Protein 3IQL (pdb70)

Secondary structure (DSSP, 8-state):
---TTS-EEEESS-B--SSTTB--B-TT-EEEEEEE-SSSEEEEEETTEEEEEEGGGEEEEEPPP-/-PPPTTS-EEEESS-B---STTB--B-TT-EEEEEEE-SSSEEEEEETTEEEEEEGGGEEEEEPPP-

Organism: Rattus norvegicus (NCBI:txid10116)

Solvent-accessible surface area: 7595 Å² total; per-residue (Å²): 112,19,32,116,61,6,0,4,0,75,0,72,111,72,22,97,67,165,86,190,34,28,8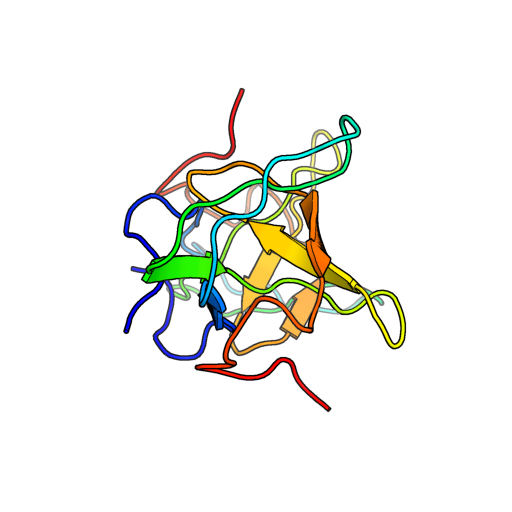,23,10,112,112,33,39,31,0,3,0,16,71,89,94,62,139,82,88,19,51,0,2,17,124,8,103,57,5,73,0,20,37,120,79,16,86,62,54,48,67,33,72,234,82,86,20,33,113,62,6,0,7,0,90,0,72,112,71,23,84,66,146,98,171,48,29,8,19,10,113,112,34,37,49,0,3,0,25,63,92,87,49,143,90,77,13,64,1,2,17,120,7,102,64,11,58,0,15,42,112,71,16,85,83,68,48,58,29,74,235

Nearest PDB structures (foldseek):
  3iql-assembly1_A  TM=1.015E+00  e=4.026E-12  Rattus norvegicus
  2knb-assembly1_B  TM=9.853E-01  e=6.307E-10  Rattus norvegicus
  3c0c-assembly1_A  TM=9.939E-01  e=4.257E-09  Rattus norvegicus
  4lnp-assembly1_A  TM=8.962E-01  e=5.036E-06  Homo sapiens
  2yuo-assembly1_A  TM=8.642E-01  e=4.255E-06  Mus musculus

Radius of gyration: 14.37 Å; Cα contacts (8 Å, |Δi|>4): 386; chains: 2; bounding box: 30×31×41 Å

InterPro domains:
  IPR001452 SH3 domain [PF00018] (296-340)
  IPR001452 SH3 domain [PR00452] (293-303)
  IPR001452 SH3 domain [PR00452] (307-322)
  IPR001452 SH3 domain [PR00452] (324-333)
  IPR001452 SH3 domain [PR00452] (335-347)
  IPR001452 SH3 domain [PS50002] (290-349)
  IPR001452 SH3 domain [SM00326] (293-348)
  IPR004148 BAR domain [PF03114] (6-241)
  IPR004148 BAR domain [PS51021] (18-249)
  IPR004148 BAR domain [SM00721] (5-242)
  IPR027267 AH/BAR domain superfamily [G3DSA:1.20.1270.60] (1-247)
  IPR027267 AH/BAR domain superfamily [SSF103657] (11-241)
  IPR035824 Endophilin-A, SH3 domain [cd11803] (293-347)
  IPR036028 SH3-like domain superfamily [SSF50044] (284-347)
  IPR050384 Endophilin/SH3RF [PTHR14167] (18-346)

CATH classification: 2.30.30.40

GO terms:
  GO:0098793 presynapse (C, EXP)
  GO:0005737 cytoplasm (C, EXP)
  GO:0016020 membrane (C, EXP)
  GO:0005515 protein binding (F, IPI)
  GO:0098793 presynapse (C, IDA)
  GO:0008289 lipid binding (F, IDA)
  GO:0097749 membrane tubulation (P, IDA)
  GO:0099050 vesicle scission (P, IDA)
  GO:0060988 lipid tube assembly (P, IDA)
  GO:2000369 regulation of clathrin-dependent endocytosis (P, IMP)
  GO:1903527 positive regulation of membrane tubulation (P, IMP)
  GO:0097749 membrane tubulation (P, IMP)
  GO:0097753 membrane bending (P, IMP)
  GO:0042802 identical protein binding (F, IPI)
  GO:0044325 transmembrane transporter binding (F, IPI)
  GO:0019901 protein kinase binding (F, IPI)
  GO:0005886 plasma membrane (C, TAS)
  GO:0098685 Schaffer collateral - CA1 synapse (C, IDA)
  GO:0098686 hippocampal mossy fiber to CA3 synapse (C, IDA)
  GO:0045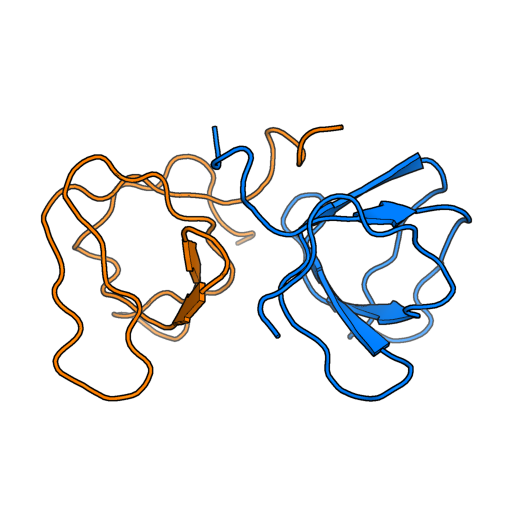202 synapse (C, IDA)

B-factor: mean 13.74, std 6.83, range [6.23, 49.01]

Sequence (133 aa):
SVGSDQPCCRALYDFEEPEENEEGELGFKEGDIITLLTNNQIIDENWYEGMLHGQSSGFFPINNYVEEIILVALPHASVVGSDQPCCRALYDFEPPEENEEGELGFKEGDIIIITLTNQIDEENWYEEGMLHGQSGFFFPINNYVEIILVALPH

Structure (mmCIF, N/CA/C/O backbone):
data_3IQL
#
_entry.id   3IQL
#
_cell.length_a   64.338
_cell.length_b   34.156
_cell.length_c   62.729
_cell.angle_alpha   90.00
_cell.angle_beta   107.79
_cell.angle_gamma   90.00
#
_symmetry.space_group_name_H-M   'C 1 2 1'
#
loop_
_entity.id
_entity.type
_entity.pdbx_description
1 polymer Endophilin-A1
2 non-polymer 'CHLORIDE ION'
3 water water
#
loop_
_atom_site.group_PDB
_atom_site.id
_atom_site.type_symbol
_atom_site.label_atom_id
_atom_site.label_alt_id
_atom_site.label_comp_id
_atom_site.label_asym_id
_atom_site.label_entity_id
_atom_site.label_seq_id
_atom_site.pdbx_PDB_ins_code
_atom_site.Cartn_x
_atom_site.Cartn_y
_atom_site.Cartn_z
_atom_site.occupancy
_atom_site.B_iso_or_equiv
_atom_site.auth_seq_id
_atom_site.auth_comp_id
_atom_site.auth_asym_id
_atom_site.auth_atom_id
_atom_site.pdbx_PDB_model_num
ATOM 1 N N . SER A 1 6 ? -12.271 10.189 21.981 1.00 21.26 287 SER A N 1
ATOM 2 C CA . SER A 1 6 ? -12.657 9.316 20.832 1.00 19.40 287 SER A CA 1
ATOM 3 C C . SER A 1 6 ? -13.936 8.533 21.143 1.00 17.90 287 SER A C 1
ATOM 4 O O . SER A 1 6 ? -14.249 8.274 22.321 1.00 17.57 287 SER A O 1
ATOM 6 N N . VAL A 1 7 ? -14.649 8.105 20.098 1.00 15.31 288 VAL A N 1
ATOM 7 C CA . VAL A 1 7 ? -15.722 7.138 20.337 1.00 14.60 288 VAL A CA 1
ATOM 8 C C . VAL A 1 7 ? -15.124 5.853 20.891 1.00 13.19 288 VAL A C 1
ATOM 9 O O . VAL A 1 7 ? -13.959 5.517 20.650 1.00 12.15 288 VAL A O 1
ATOM 13 N N . GLY A 1 8 ? -15.936 5.129 21.641 1.00 12.96 289 GLY A N 1
ATOM 14 C CA . GLY A 1 8 ? -15.449 3.930 22.277 1.00 12.33 289 GLY A CA 1
ATOM 15 C C . GLY A 1 8 ? -14.979 2.882 21.287 1.00 11.65 289 GLY A C 1
ATOM 16 O O . GLY A 1 8 ? -15.499 2.788 20.172 1.00 11.09 289 GLY A O 1
ATOM 17 N N . SER A 1 9 ? -14.012 2.067 21.711 1.00 12.19 290 SER A N 1
ATOM 18 C CA . SER A 1 9 ? -13.525 0.971 20.886 1.00 12.47 290 SER A CA 1
ATOM 19 C C . SER A 1 9 ? -14.606 -0.099 20.664 1.00 11.19 290 SER A C 1
ATOM 20 O O . SER A 1 9 ? -14.434 -0.962 19.818 1.00 11.88 290 SER A O 1
ATOM 23 N N . ASP A 1 10 ? -15.710 -0.041 21.421 1.00 10.34 291 ASP A N 1
ATOM 24 C CA . ASP A 1 10 ? -16.849 -0.953 21.258 1.00 9.65 291 ASP A CA 1
ATOM 25 C C . ASP A 1 10 ? -17.892 -0.436 20.253 1.00 9.10 291 ASP A C 1
ATOM 26 O O . ASP A 1 10 ? -18.949 -1.050 20.102 1.00 9.51 291 ASP A O 1
ATOM 31 N N . GLN A 1 11 ? -17.592 0.664 19.544 1.00 8.41 292 GLN A N 1
ATOM 32 C CA . GLN A 1 11 ? -18.546 1.143 18.542 1.00 8.26 292 GLN A CA 1
ATOM 33 C C . GLN A 1 11 ? -18.590 0.156 17.361 1.00 8.01 292 GLN A C 1
ATOM 34 O O . GLN A 1 11 ? -17.560 -0.146 16.756 1.00 8.03 292 GLN A O 1
ATOM 40 N N . PRO A 1 12 ? -19.775 -0.373 17.018 1.00 7.21 293 PRO A N 1
ATOM 41 C CA . PRO A 1 12 ? -19.835 -1.249 15.828 1.00 6.82 293 PRO A CA 1
ATOM 42 C C . PRO A 1 12 ? -19.219 -0.578 14.593 1.00 7.04 293 PRO A C 1
ATOM 43 O O . PRO A 1 12 ? -19.418 0.616 14.334 1.00 7.91 293 PRO A O 1
ATOM 47 N N . CYS A 1 13 ? -18.473 -1.383 13.829 1.00 6.79 294 CYS A N 1
ATOM 48 C CA . CYS A 1 13 ? -17.780 -0.855 12.667 1.00 7.67 294 CYS A CA 1
ATOM 49 C C . CYS A 1 13 ? -17.320 -1.979 11.775 1.00 7.19 294 CYS A C 1
ATOM 50 O O . CYS A 1 13 ? -17.306 -3.158 12.181 1.00 8.10 294 CYS A O 1
ATOM 53 N N . CYS A 1 14 ? -16.909 -1.602 10.565 1.00 6.88 295 CYS A N 1
ATOM 54 C CA . CYS A 1 14 ? -16.525 -2.595 9.553 1.00 7.21 295 CYS A CA 1
ATOM 55 C C . CYS A 1 14 ? -15.494 -1.995 8.620 1.00 7.06 295 CYS A C 1
ATOM 56 O O . CYS A 1 14 ? -15.411 -0.775 8.498 1.00 9.26 295 CYS A O 1
ATOM 59 N N . ARG A 1 15 ? -14.719 -2.865 7.959 1.00 7.13 296 ARG A N 1
ATOM 60 C CA . ARG A 1 15 ? -13.726 -2.445 6.988 1.00 8.01 296 ARG A CA 1
ATOM 61 C C . ARG A 1 15 ? -14.226 -2.708 5.583 1.00 6.93 296 ARG A C 1
ATOM 62 O O . ARG A 1 15 ? -14.647 -3.828 5.277 1.00 7.84 296 ARG A O 1
ATOM 70 N N . ALA A 1 16 ? -14.173 -1.694 4.723 1.00 6.92 297 ALA A N 1
ATOM 71 C CA . ALA A 1 16 ? -14.510 -1.908 3.321 1.00 6.70 297 ALA A CA 1
ATOM 72 C C . ALA A 1 16 ? -13.497 -2.850 2.673 1.00 7.16 297 ALA A C 1
ATOM 73 O O . ALA A 1 16 ? -12.292 -2.582 2.744 1.00 8.13 297 ALA A O 1
ATOM 75 N N . LEU A 1 17 ? -13.956 -3.900 2.021 1.00 6.96 298 LEU A N 1
ATOM 76 C CA . LEU A 1 17 ? -13.054 -4.790 1.277 1.00 7.73 298 LEU A CA 1
ATOM 77 C C . LEU A 1 17 ? -12.914 -4.423 -0.192 1.00 7.74 298 LEU A C 1
ATOM 78 O O . LEU A 1 17 ? -12.027 -4.922 -0.867 1.00 8.76 298 LEU A O 1
ATOM 83 N N . TYR A 1 18 ? -13.793 -3.543 -0.674 1.00 7.19 299 TYR A N 1
ATOM 84 C CA . TYR A 1 18 ? -13.824 -3.125 -2.085 1.00 7.64 299 TYR A CA 1
ATOM 85 C C . TYR A 1 18 ? -14.358 -1.705 -2.100 1.00 7.85 299 TYR A C 1
ATOM 86 O O . TYR A 1 18 ? -14.993 -1.258 -1.139 1.00 8.13 299 TYR A O 1
ATOM 95 N N . ASP A 1 19 ? -14.126 -1.002 -3.209 1.00 7.61 300 ASP A N 1
ATOM 96 C CA . ASP A 1 19 ? -14.799 0.292 -3.404 1.00 8.07 300 ASP A CA 1
ATOM 97 C C . ASP A 1 19 ? -16.298 0.066 -3.576 1.00 7.70 300 ASP A C 1
ATOM 98 O O . ASP A 1 19 ? -16.740 -0.962 -4.129 1.00 9.14 300 ASP A O 1
ATOM 103 N N . PHE A 1 20 ? -17.074 1.041 -3.133 1.00 7.48 301 PHE A N 1
ATOM 104 C CA . PHE A 1 20 ? -18.513 1.039 -3.399 1.00 7.93 301 PHE A CA 1
ATOM 105 C C . PHE A 1 20 ? -18.888 2.446 -3.850 1.00 8.44 301 PHE A C 1
ATOM 106 O O . PHE A 1 20 ? -18.797 3.391 -3.069 1.00 9.19 301 PHE A O 1
ATOM 114 N N . GLU A 1 21 ? -19.296 2.602 -5.100 1.00 10.53 302 GLU A N 1
ATOM 115 C CA A GLU A 1 21 ? -19.714 3.926 -5.564 0.60 11.66 302 GLU A CA 1
ATOM 116 C CA B GLU A 1 21 ? -19.723 3.905 -5.620 0.40 12.43 302 GLU A CA 1
ATOM 117 C C . GLU A 1 21 ? -21.240 4.013 -5.506 1.00 13.12 302 GLU A C 1
ATOM 118 O O . GLU A 1 21 ? -21.951 3.082 -5.891 1.00 14.92 302 GLU A O 1
ATOM 129 N N . PRO A 1 22 ? -21.750 5.105 -4.935 1.00 13.23 303 PRO A N 1
ATOM 130 C CA . PRO A 1 22 ? -23.196 5.201 -4.726 1.00 15.31 303 PRO A CA 1
ATOM 131 C C . PRO A 1 22 ? -23.924 5.370 -6.064 1.00 18.00 303 PRO A C 1
ATOM 132 O O . PRO A 1 22 ? -23.451 6.109 -6.933 1.00 19.63 303 PRO A O 1
ATOM 136 N N . GLU A 1 23 ? -25.016 4.634 -6.225 1.00 20.39 304 GLU A N 1
ATOM 137 C CA A GLU A 1 23 ? -25.812 4.809 -7.439 0.50 21.14 304 GLU A CA 1
ATOM 138 C CA B GLU A 1 23 ? -25.870 4.652 -7.423 0.50 22.32 304 GLU A CA 1
ATOM 139 C C . GLU A 1 23 ? -27.165 5.424 -7.148 1.00 22.06 304 GLU A C 1
ATOM 140 O O . GLU A 1 23 ? -27.941 5.670 -8.071 1.00 22.71 304 GLU A O 1
ATOM 151 N N . ASN A 1 24 ? -27.412 5.738 -5.869 1.00 22.30 305 ASN A N 1
ATOM 152 C CA . ASN A 1 24 ? -28.542 6.589 -5.442 1.00 22.74 305 ASN A CA 1
ATOM 153 C C . ASN A 1 24 ? -28.155 7.432 -4.218 1.00 22.60 305 ASN A C 1
ATOM 154 O O . ASN A 1 24 ? -27.145 7.133 -3.554 1.00 22.49 305 ASN A O 1
ATOM 159 N N A GLU A 1 25 ? -28.952 8.460 -3.922 0.50 22.08 306 GLU A N 1
ATOM 160 N N B GLU A 1 25 ? -28.944 8.470 -3.924 0.50 22.10 306 GLU A N 1
ATOM 161 C CA A GLU A 1 25 ? -28.588 9.474 -2.923 0.50 22.07 306 GLU A CA 1
ATOM 162 C CA B GLU A 1 25 ? -28.570 9.468 -2.913 0.50 22.07 306 GLU A CA 1
ATOM 163 C C A GLU A 1 25 ? -28.699 8.994 -1.461 0.50 19.81 306 GLU A C 1
ATOM 164 C C B GLU A 1 25 ? -28.560 8.919 -1.480 0.50 19.83 306 GLU A C 1
ATOM 165 O O A GLU A 1 25 ? -28.292 9.700 -0.534 0.50 20.23 306 GLU A O 1
ATOM 166 O O B GLU A 1 25 ? -27.945 9.515 -0.588 0.50 20.15 306 GLU A O 1
ATOM 177 N N . GLY A 1 26 ? -29.231 7.788 -1.272 1.00 17.90 307 GLY A N 1
ATOM 178 C CA . GLY A 1 26 ? -29.305 7.164 0.057 1.00 14.93 307 GLY A CA 1
ATOM 179 C C . GLY A 1 26 ? -28.131 6.254 0.368 1.00 12.79 307 GLY A C 1
ATOM 180 O O . GLY A 1 26 ? -27.992 5.813 1.494 1.00 13.27 307 GLY A O 1
ATOM 181 N N . GLU A 1 27 ? -27.331 5.935 -0.647 1.00 11.00 308 GLU A N 1
ATOM 182 C CA . GLU A 1 27 ? -26.192 5.046 -0.458 1.00 9.82 308 GLU A CA 1
ATOM 183 C C . GLU A 1 27 ? -24.965 5.768 0.064 1.00 9.87 308 GLU A C 1
ATOM 184 O O . GLU A 1 27 ? -24.757 6.958 -0.239 1.00 11.16 308 GLU A O 1
ATOM 190 N N . LEU A 1 28 ? -24.202 5.065 0.909 1.00 8.34 309 LEU A N 1
ATOM 191 C CA . LEU A 1 28 ? -22.953 5.590 1.467 1.00 8.31 309 LEU A CA 1
ATOM 192 C C . LEU A 1 28 ? -21.805 4.977 0.678 1.00 7.47 309 LEU A C 1
ATOM 193 O O . LEU A 1 28 ? -21.556 3.765 0.758 1.00 9.07 309 LEU A O 1
ATOM 198 N N . GLY A 1 29 ? -21.117 5.784 -0.120 1.00 8.30 310 GLY A N 1
ATOM 199 C CA . GLY A 1 29 ? -19.958 5.287 -0.863 1.00 7.97 310 GLY A CA 1
ATOM 200 C C . GLY A 1 29 ? -18.722 5.236 0.012 1.00 7.31 310 GLY A C 1
ATOM 201 O O . GLY A 1 29 ? -18.651 5.847 1.089 1.00 7.97 310 GLY A O 1
ATOM 202 N N . PHE A 1 30 ? -17.744 4.487 -0.474 1.00 7.68 311 PHE A N 1
ATOM 203 C CA . PHE A 1 30 ? -16.480 4.334 0.224 1.00 7.56 311 PHE A CA 1
ATOM 204 C C . PHE A 1 30 ? -15.462 3.669 -0.671 1.00 7.31 311 PHE A C 1
ATOM 205 O O . PHE A 1 30 ? -15.794 3.174 -1.762 1.00 7.95 311 PHE A O 1
ATOM 213 N N . LYS A 1 31 ? -14.224 3.711 -0.209 1.00 7.55 312 LYS A N 1
ATOM 214 C CA . LYS A 1 31 ? -13.126 3.060 -0.915 1.00 8.50 312 LYS A CA 1
ATOM 215 C C . LYS A 1 31 ? -12.604 1.879 -0.107 1.00 7.65 312 LYS A C 1
ATOM 216 O O . LYS A 1 31 ? -12.692 1.860 1.145 1.00 8.03 312 LYS A O 1
ATOM 222 N N . GLU A 1 32 ? -12.043 0.895 -0.799 1.00 8.09 313 GLU A N 1
ATOM 223 C CA . GLU A 1 32 ? -11.373 -0.220 -0.127 1.00 8.82 313 GLU A CA 1
ATOM 224 C C . GLU A 1 32 ? -10.470 0.274 1.000 1.00 8.39 313 GLU A C 1
ATOM 225 O O . GLU A 1 32 ? -9.700 1.215 0.808 1.00 9.41 313 GLU A O 1
ATOM 231 N N . GLY A 1 33 ? -10.590 -0.380 2.165 1.00 8.05 314 GLY A N 1
ATOM 232 C CA . GLY A 1 33 ? -9.788 -0.062 3.334 1.00 8.95 314 GLY A CA 1
ATOM 233 C C . GLY A 1 33 ? -10.410 0.929 4.305 1.00 8.92 314 GLY A C 1
ATOM 234 O O . GLY A 1 33 ? -9.997 1.000 5.447 1.00 10.57 314 GLY A O 1
ATOM 235 N N . ASP A 1 34 ? -11.430 1.672 3.876 1.00 8.17 315 ASP A N 1
ATOM 236 C CA . ASP A 1 34 ? -12.060 2.641 4.774 1.00 8.24 315 ASP A CA 1
ATOM 237 C C . ASP A 1 34 ? -12.725 1.921 5.947 1.00 7.60 315 ASP A C 1
ATOM 238 O O . ASP A 1 34 ? -13.303 0.838 5.789 1.00 8.08 315 ASP A O 1
ATOM 243 N N . ILE A 1 35 ? -12.683 2.549 7.123 1.00 7.15 316 ILE A N 1
ATOM 244 C CA . ILE A 1 35 ? -13.346 2.002 8.303 1.00 7.34 316 ILE A CA 1
ATOM 245 C C . ILE A 1 35 ? -14.670 2.754 8.480 1.00 7.97 316 ILE A C 1
ATOM 246 O O . ILE A 1 35 ? -14.696 3.958 8.757 1.00 7.97 316 ILE A O 1
ATOM 251 N N . ILE A 1 36 ? -15.765 2.020 8.309 1.00 7.32 317 ILE A N 1
ATOM 252 C CA . ILE A 1 36 ? -17.119 2.557 8.315 1.00 8.05 317 ILE A CA 1
ATOM 253 C C . ILE A 1 36 ? -17.733 2.344 9.693 1.00 7.40 317 ILE A C 1
ATOM 254 O O . ILE A 1 36 ? -17.640 1.247 10.261 1.00 8.37 317 ILE A O 1
ATOM 259 N N . THR A 1 37 ? -18.363 3.389 10.236 1.00 7.31 318 THR A N 1
ATOM 260 C CA . THR A 1 37 ? -19.089 3.254 11.475 1.00 7.46 318 THR A CA 1
ATOM 261 C C . THR A 1 37 ? -20.411 2.543 11.169 1.00 7.33 318 THR A C 1
ATOM 262 O O . THR A 1 37 ? -21.170 3.012 10.304 1.00 8.33 318 THR A O 1
ATOM 266 N N . LEU A 1 38 ? -20.696 1.421 11.845 1.00 7.04 319 LEU A N 1
ATOM 267 C CA A LEU A 1 38 ? -21.896 0.617 11.563 0.40 7.59 319 LEU A CA 1
ATOM 268 C CA B LEU A 1 38 ? -21.864 0.640 11.523 0.60 7.38 319 LEU A CA 1
ATOM 269 C C . LEU A 1 38 ? -22.993 1.092 12.462 1.00 8.34 319 LEU A C 1
ATOM 270 O O . LEU A 1 38 ? -22.793 1.154 13.689 1.00 9.37 319 LEU A O 1
ATOM 279 N N . THR A 1 39 ? -24.155 1.409 11.889 1.00 8.49 320 THR A N 1
ATOM 280 C CA . THR A 1 39 ? -25.266 1.942 12.707 1.00 8.71 320 THR A CA 1
ATOM 281 C C . THR A 1 39 ? -26.542 1.086 12.697 1.00 9.04 320 THR A C 1
ATOM 282 O O . THR A 1 39 ? -27.310 1.155 13.641 1.00 10.65 320 THR A O 1
ATOM 286 N N . ASN A 1 40 ? -26.765 0.275 11.662 1.00 8.63 321 ASN A N 1
ATOM 287 C CA A ASN A 1 40 ? -27.965 -0.550 11.611 0.60 9.23 321 ASN A CA 1
ATOM 288 C CA B ASN A 1 40 ? -28.005 -0.487 11.554 0.40 9.07 321 ASN A CA 1
ATOM 289 C C . ASN A 1 40 ? -27.857 -1.596 10.529 1.00 8.74 321 ASN A C 1
ATOM 290 O O . ASN A 1 40 ? -26.980 -1.527 9.657 1.00 9.59 321 ASN A O 1
ATOM 299 N N . GLN A 1 41 ? -28.736 -2.584 10.606 1.00 9.56 322 GLN A N 1
ATOM 300 C CA . GLN A 1 41 ? -28.861 -3.575 9.543 1.00 9.43 322 GLN A CA 1
ATOM 301 C C . GLN A 1 41 ? -30.309 -3.514 9.108 1.00 10.55 322 GLN A C 1
ATOM 302 O O . GLN A 1 41 ? -31.211 -3.671 9.942 1.00 12.30 322 GLN A O 1
ATOM 308 N N . ILE A 1 42 ? -30.555 -3.260 7.826 1.00 10.67 323 ILE A N 1
ATOM 309 C CA A ILE A 1 42 ? -31.908 -3.071 7.316 0.60 11.48 323 ILE A CA 1
ATOM 310 C CA B ILE A 1 42 ? -31.948 -3.096 7.409 0.40 11.51 323 ILE A CA 1
ATOM 311 C C . ILE A 1 42 ? -32.565 -4.395 6.914 1.00 11.07 323 ILE A C 1
ATOM 312 O O . ILE A 1 42 ? -33.747 -4.603 7.132 1.00 12.82 323 ILE A O 1
ATOM 321 N N . ASP A 1 43 ? -31.785 -5.255 6.278 1.00 10.68 324 ASP A N 1
ATOM 322 C CA . ASP A 1 43 ? -32.290 -6.545 5.814 1.00 10.39 324 ASP A CA 1
ATOM 323 C C . ASP A 1 43 ? -31.128 -7.501 5.628 1.00 10.32 324 ASP A C 1
ATOM 324 O O . ASP A 1 43 ? -30.011 -7.255 6.144 1.00 10.68 324 ASP A O 1
ATOM 329 N N . GLU A 1 44 ? -31.329 -8.592 4.898 1.00 11.23 325 GLU A N 1
ATOM 330 C CA . GLU A 1 44 ? -30.270 -9.577 4.811 1.00 12.38 325 GLU A CA 1
ATOM 331 C C . GLU A 1 44 ? -29.130 -9.149 3.888 1.00 11.26 325 GLU A C 1
ATOM 332 O O . GLU A 1 44 ? -28.124 -9.865 3.789 1.00 12.91 325 GLU A O 1
ATOM 338 N N . ASN A 1 45 ? -29.278 -8.004 3.205 1.00 9.68 326 ASN A N 1
ATOM 339 C CA . ASN A 1 45 ? -28.267 -7.543 2.245 1.00 9.22 326 ASN A CA 1
ATOM 340 C C . ASN A 1 45 ? -27.666 -6.185 2.533 1.00 8.77 326 ASN A C 1
ATOM 341 O O . ASN A 1 45 ? -26.587 -5.907 2.017 1.00 8.55 326 ASN A O 1
ATOM 346 N N . TRP A 1 46 ? -28.334 -5.336 3.327 1.00 7.43 327 TRP A N 1
ATOM 347 C CA . TRP A 1 46 ? -27.924 -3.914 3.471 1.00 8.33 327 TRP A CA 1
ATOM 348 C C . TRP A 1 46 ? -27.694 -3.513 4.905 1.00 7.73 327 TRP A C 1
ATOM 349 O O . TRP A 1 46 ? -28.527 -3.816 5.800 1.00 8.26 327 TRP A O 1
ATOM 360 N N . TYR A 1 47 ? -26.538 -2.866 5.109 1.00 7.10 328 TYR A N 1
ATOM 361 C CA . TYR A 1 47 ? -26.269 -2.143 6.349 1.00 6.67 328 TYR A CA 1
ATOM 362 C C . TYR A 1 47 ? -26.549 -0.649 6.168 1.00 7.13 328 TYR A C 1
ATOM 363 O O . TYR A 1 47 ? -26.603 -0.140 5.047 1.00 7.61 328 TYR A O 1
ATOM 372 N N . GLU A 1 48 ? -26.662 0.036 7.304 1.00 7.24 329 GLU A N 1
ATOM 373 C CA . GLU A 1 48 ? -26.598 1.503 7.346 1.00 8.40 329 GLU A CA 1
ATOM 374 C C . GLU A 1 48 ? -25.373 1.854 8.164 1.00 6.94 329 GLU A C 1
ATOM 375 O O . GLU A 1 48 ? -25.013 1.144 9.113 1.00 7.36 329 GLU A O 1
ATOM 381 N N . GLY A 1 49 ? -24.721 2.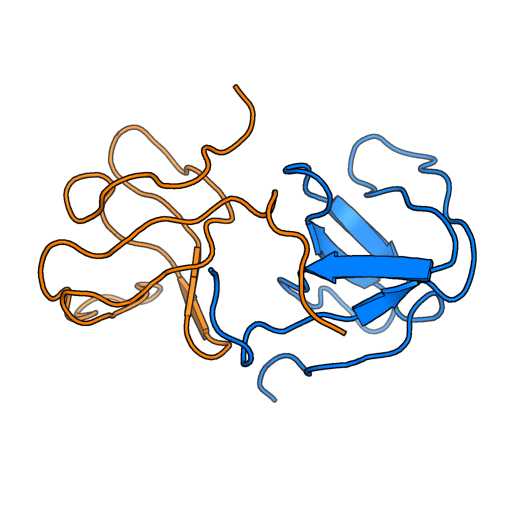947 7.806 1.00 6.65 330 GLY A N 1
ATOM 382 C CA . GLY A 1 49 ? -23.570 3.377 8.590 1.00 7.10 330 GLY A CA 1
ATOM 383 C C . GLY A 1 49 ? -23.142 4.777 8.236 1.00 6.92 330 GLY A C 1
ATOM 384 O O . GLY A 1 49 ? -23.888 5.521 7.572 1.00 7.32 330 GLY A O 1
ATOM 385 N N . MET A 1 50 ? -21.971 5.162 8.732 1.00 6.81 331 MET A N 1
ATOM 386 C CA . MET A 1 50 ? -21.450 6.514 8.522 1.00 6.32 331 MET A CA 1
ATOM 387 C C . MET A 1 50 ? -19.979 6.473 8.171 1.00 6.92 331 MET A C 1
ATOM 388 O O . MET A 1 50 ? -19.229 5.622 8.623 1.00 7.15 331 MET A O 1
ATOM 393 N N . LEU A 1 51 ? -19.567 7.444 7.371 1.00 6.60 332 LEU A N 1
ATOM 394 C CA . LEU A 1 51 ? -18.154 7.601 7.050 1.00 6.48 332 LEU A CA 1
ATOM 395 C C . LEU A 1 51 ? -17.934 9.087 6.763 1.00 6.26 332 LEU A C 1
ATOM 396 O O . LEU A 1 51 ? -18.698 9.718 6.017 1.00 7.32 332 LEU A O 1
ATOM 401 N N . HIS A 1 52 ? -16.908 9.659 7.391 1.00 6.54 333 HIS A N 1
ATOM 402 C CA . HIS A 1 52 ? -16.569 11.094 7.249 1.00 6.85 333 HIS A CA 1
ATOM 403 C C . HIS A 1 52 ? -17.796 11.959 7.495 1.00 7.07 333 HIS A C 1
ATOM 404 O O . HIS A 1 52 ? -17.951 12.988 6.841 1.00 8.19 333 HIS A O 1
ATOM 411 N N . GLY A 1 53 ? -18.639 11.562 8.453 1.00 7.18 334 GLY A N 1
ATOM 412 C CA . GLY A 1 53 ? -19.787 12.365 8.832 1.00 7.82 334 GLY A CA 1
ATOM 413 C C . GLY A 1 53 ? -21.070 12.081 8.042 1.00 7.39 334 GLY A C 1
ATOM 414 O O . GLY A 1 53 ? -22.155 12.463 8.492 1.00 8.77 334 GLY A O 1
ATOM 415 N N . GLN A 1 54 ? -20.954 11.480 6.852 1.00 6.94 335 GLN A N 1
ATOM 416 C CA . GLN A 1 54 ? -22.126 11.155 6.029 1.00 6.71 335 GLN A CA 1
ATOM 417 C C . GLN A 1 54 ? -22.749 9.843 6.455 1.00 6.54 335 GLN A C 1
ATOM 418 O O . GLN A 1 54 ? -22.049 8.981 6.995 1.00 8.35 335 GLN A O 1
ATOM 424 N N . SER A 1 55 ? -24.040 9.685 6.139 1.00 7.73 336 SER A N 1
ATOM 425 C CA A SER A 1 55 ? -24.766 8.468 6.457 0.80 8.26 336 SER A CA 1
ATOM 426 C CA B SER A 1 55 ? -24.770 8.484 6.480 0.20 8.06 336 SER A CA 1
ATOM 427 C C . SER A 1 55 ? -25.361 7.854 5.225 1.00 8.78 336 SER A C 1
ATOM 428 O O . SER A 1 55 ? -25.676 8.546 4.255 1.00 10.19 336 SER A O 1
ATOM 433 N N . GLY A 1 56 ? -25.500 6.541 5.246 1.00 7.79 337 GLY A N 1
ATOM 434 C CA . GLY A 1 56 ? -26.255 5.903 4.171 1.00 8.48 337 GLY A CA 1
ATOM 435 C C . GLY A 1 56 ? -26.140 4.399 4.205 1.00 7.18 337 GLY A C 1
ATOM 436 O O . GLY A 1 56 ? -25.560 3.831 5.139 1.00 8.18 337 GLY A O 1
ATOM 437 N N . PHE A 1 57 ? -26.707 3.776 3.177 1.00 7.96 338 PHE A N 1
ATOM 438 C CA . PHE A 1 57 ? -26.813 2.326 3.072 1.00 7.90 338 PHE A CA 1
ATOM 439 C C . PHE A 1 57 ? -25.719 1.764 2.189 1.00 7.97 338 PHE A C 1
ATOM 440 O O . PHE A 1 57 ? -25.294 2.404 1.228 1.00 8.06 338 PHE A O 1
ATOM 448 N N . PHE A 1 58 ? -25.324 0.529 2.461 1.00 7.29 339 PHE A N 1
ATOM 449 C CA . PHE A 1 58 ? -24.284 -0.113 1.656 1.00 7.41 339 PHE A CA 1
ATOM 450 C C . PHE A 1 58 ? -24.407 -1.627 1.838 1.00 6.88 339 PHE A C 1
ATOM 451 O O . PHE A 1 58 ? -25.048 -2.087 2.794 1.00 8.03 339 PHE A O 1
ATOM 459 N N . PRO A 1 59 ? -23.801 -2.401 0.925 1.00 7.61 340 PRO A N 1
ATOM 460 C CA . PRO A 1 59 ? -24.004 -3.852 1.010 1.00 7.96 340 PRO A CA 1
ATOM 461 C C . PRO A 1 59 ? -23.195 -4.530 2.095 1.00 7.89 340 PRO A C 1
ATOM 462 O O . PRO A 1 59 ? -21.988 -4.316 2.209 1.00 7.77 340 PRO A O 1
ATOM 466 N N . ILE A 1 60 ? -23.850 -5.426 2.827 1.00 7.35 341 ILE A N 1
ATOM 467 C CA . ILE A 1 60 ? -23.197 -6.275 3.803 1.00 7.88 341 ILE A CA 1
ATOM 468 C C . ILE A 1 60 ? -22.018 -7.017 3.179 1.00 7.56 341 ILE A C 1
ATOM 469 O O . ILE A 1 60 ? -20.958 -7.174 3.815 1.00 7.78 341 ILE A O 1
ATOM 474 N N . ASN A 1 61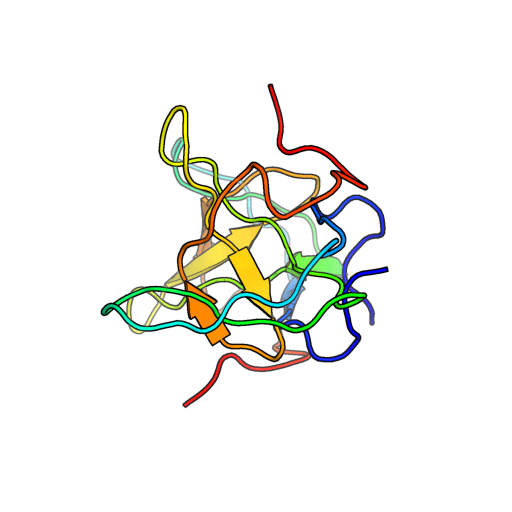 ? -22.176 -7.469 1.937 1.00 7.39 342 ASN A N 1
ATOM 475 C CA A ASN A 1 61 ? -21.169 -8.283 1.267 0.50 8.53 342 ASN A CA 1
ATOM 476 C CA B ASN A 1 61 ? -21.133 -8.304 1.373 0.50 8.01 342 ASN A CA 1
ATOM 477 C C . ASN A 1 61 ? -19.920 -7.514 0.889 1.00 7.87 342 ASN A C 1
ATOM 478 O O . ASN A 1 61 ? -18.945 -8.118 0.431 1.00 8.78 342 ASN A O 1
ATOM 487 N N . TYR A 1 62 ? -19.949 -6.181 1.037 1.00 7.15 343 TYR A N 1
ATOM 488 C CA . TYR A 1 62 ? -18.781 -5.376 0.664 1.00 7.27 343 TYR A CA 1
ATOM 489 C C . TYR A 1 62 ? -17.795 -5.122 1.806 1.00 7.45 343 TYR A C 1
ATOM 490 O O . TYR A 1 62 ? -16.778 -4.469 1.597 1.00 7.55 343 TYR A O 1
ATOM 499 N N . VAL A 1 63 ? -18.142 -5.575 3.019 1.00 6.81 344 VAL A N 1
ATOM 500 C CA . VAL A 1 63 ? -17.363 -5.216 4.206 1.00 7.08 344 VAL A CA 1
ATOM 501 C C . VAL A 1 63 ? -17.009 -6.406 5.074 1.00 7.15 344 VAL A C 1
ATOM 502 O O . VAL A 1 63 ? -17.611 -7.483 4.969 1.00 7.82 344 VAL A O 1
ATOM 506 N N . GLU A 1 64 ? -15.998 -6.194 5.906 1.00 7.44 345 GLU A N 1
ATOM 507 C CA A GLU A 1 64 ? -15.671 -7.158 6.934 0.40 8.48 345 GLU A CA 1
ATOM 508 C CA B GLU A 1 64 ? -15.572 -7.133 6.933 0.60 9.26 345 GLU A CA 1
ATOM 509 C C . GLU A 1 64 ? -15.977 -6.561 8.298 1.00 8.89 345 GLU A C 1
ATOM 510 O O . GLU A 1 64 ? -15.491 -5.491 8.662 1.00 8.71 345 GLU A O 1
ATOM 521 N N . ILE A 1 65 ? -16.806 -7.261 9.059 1.00 8.88 346 ILE A N 1
ATOM 522 C CA A ILE A 1 65 ? -17.157 -6.764 10.387 0.50 9.43 346 ILE A CA 1
ATOM 523 C CA B ILE A 1 65 ? -17.166 -6.795 10.403 0.50 10.05 346 ILE A CA 1
ATOM 524 C C . ILE A 1 65 ? -15.938 -6.755 11.296 1.00 9.86 346 ILE A C 1
ATOM 525 O O . ILE A 1 65 ? -15.165 -7.731 11.339 1.00 11.23 346 ILE A O 1
ATOM 534 N N . LEU A 1 66 ? -15.762 -5.643 12.016 1.00 9.50 347 LEU A N 1
ATOM 535 C CA . LEU A 1 66 ? -14.699 -5.523 13.025 1.00 10.50 347 LEU A CA 1
ATOM 536 C C . LEU A 1 66 ? -15.327 -5.609 14.399 1.00 9.34 347 LEU A C 1
ATOM 537 O O . LEU A 1 66 ? -14.822 -6.349 15.259 1.00 11.14 347 LEU A O 1
ATOM 542 N N . VAL A 1 67 ? -16.400 -4.849 14.622 1.00 8.86 348 VAL A N 1
ATOM 543 C CA . VAL A 1 67 ? -17.205 -4.938 15.838 1.00 9.18 348 VAL A CA 1
ATOM 544 C C . VAL A 1 67 ? -18.647 -5.027 15.390 1.00 9.14 348 VAL A C 1
ATOM 545 O O . VAL A 1 67 ? -19.148 -4.121 14.690 1.00 8.64 348 VAL A O 1
ATOM 549 N N . ALA A 1 68 ? -19.323 -6.106 15.774 1.00 9.64 349 ALA A N 1
ATOM 550 C CA . ALA A 1 68 ? -20.672 -6.378 15.303 1.00 9.78 349 ALA A CA 1
ATOM 551 C C . ALA A 1 68 ? -21.719 -5.545 16.043 1.00 10.21 349 ALA A C 1
ATOM 552 O O . ALA A 1 68 ? -21.531 -5.184 17.223 1.00 10.30 349 ALA A O 1
ATOM 554 N N . LEU A 1 69 ? -22.817 -5.236 15.350 1.00 9.86 350 LEU A N 1
ATOM 555 C CA . LEU A 1 69 ? -24.015 -4.731 16.005 1.00 10.64 350 LEU A CA 1
ATOM 556 C C . LEU A 1 69 ? -24.561 -5.777 16.984 1.00 11.26 350 LEU A C 1
ATOM 557 O O . LEU A 1 69 ? -24.289 -6.969 16.837 1.00 11.82 350 LEU A O 1
ATOM 562 N N . PRO A 1 70 ? -25.350 -5.342 17.986 1.00 10.93 351 PRO A N 1
ATOM 563 C CA . PRO A 1 70 ? -25.949 -6.306 18.914 1.00 12.15 351 PRO A CA 1
ATOM 564 C C . PRO A 1 70 ? -26.778 -7.344 18.173 1.00 13.55 351 PRO A C 1
ATOM 565 O O . PRO A 1 70 ? -27.363 -7.052 17.127 1.00 13.84 351 PRO A O 1
ATOM 569 N N . HIS A 1 71 ? -26.861 -8.546 18.726 1.00 14.66 352 HIS A N 1
ATOM 570 C CA . HIS A 1 71 ? -27.731 -9.588 18.161 1.00 16.62 352 HIS A CA 1
ATOM 571 C C . HIS A 1 71 ? -28.625 -10.131 19.263 1.00 18.33 352 HIS A C 1
ATOM 572 O O . HIS A 1 71 ? -28.455 -9.813 20.448 1.00 20.18 352 HIS A O 1
ATOM 580 N N . ALA B 1 5 ? -9.099 -2.293 13.661 1.00 24.85 286 ALA B N 1
ATOM 581 C CA . ALA B 1 5 ? -8.939 -0.865 13.278 1.00 23.81 286 ALA B CA 1
ATOM 582 C C . ALA B 1 5 ? -10.055 -0.056 13.913 1.00 23.07 286 ALA B C 1
ATOM 583 O O . ALA B 1 5 ? -11.154 -0.582 14.124 1.00 23.72 286 ALA B O 1
ATOM 585 N N . SER B 1 6 ? -9.765 1.221 14.183 1.00 21.35 287 SER B N 1
ATOM 586 C CA . SER B 1 6 ? -10.685 2.127 14.877 1.00 19.36 287 SER B CA 1
ATOM 587 C C . SER B 1 6 ? -11.553 2.918 13.897 1.00 16.91 287 SER B C 1
ATOM 588 O O . SER B 1 6 ? -11.117 3.210 12.772 1.00 17.07 287 SER B O 1
ATOM 590 N N . VAL B 1 7 ? -12.724 3.357 14.352 1.00 15.42 288 VAL B N 1
ATOM 591 C CA A VAL B 1 7 ? -13.517 4.290 13.544 0.50 14.05 288 VAL B CA 1
ATOM 592 C CA B VAL B 1 7 ? -13.535 4.298 13.596 0.50 14.01 288 VAL B CA 1
ATOM 593 C C . VAL B 1 7 ? -12.736 5.591 13.415 1.00 13.71 288 VAL B C 1
ATOM 594 O O . VAL B 1 7 ? -11.907 5.945 14.276 1.00 12.68 288 VAL B O 1
ATOM 601 N N . GLY B 1 8 ? -12.954 6.292 12.316 1.00 12.96 289 GLY B N 1
ATOM 602 C CA . GLY B 1 8 ? -12.184 7.503 12.078 1.00 12.42 289 GLY B CA 1
ATOM 603 C C . GLY B 1 8 ? -12.382 8.548 13.159 1.00 11.43 289 GLY B C 1
ATOM 604 O O . GLY B 1 8 ? -13.442 8.650 13.770 1.00 10.67 289 GLY B O 1
ATOM 605 N N . SER B 1 9 ? -11.358 9.375 13.378 1.00 11.84 290 SER B N 1
ATOM 606 C CA . SER B 1 9 ? -11.460 10.476 14.343 1.00 11.69 290 SER B CA 1
ATOM 607 C C . SER B 1 9 ? -12.459 11.560 13.906 1.00 11.24 290 SER B C 1
ATOM 608 O O . SER B 1 9 ? -12.824 12.430 14.702 1.00 11.66 290 SER B O 1
ATOM 611 N N . ASP B 1 10 ? -12.902 11.505 12.647 1.00 9.87 291 ASP B N 1
ATOM 612 C CA . ASP B 1 10 ? -13.927 12.396 12.119 1.00 9.44 291 ASP B CA 1
ATOM 613 C C . ASP B 1 10 ? -15.347 11.885 12.336 1.00 8.83 291 ASP B C 1
ATOM 614 O O . ASP B 1 10 ? -16.280 12.506 11.855 1.00 9.48 291 ASP B O 1
ATOM 619 N N . GLN B 1 11 ? -15.526 10.788 13.077 1.00 8.19 292 GLN B N 1
ATOM 620 C CA . GLN B 1 11 ? -16.900 10.323 13.324 1.00 8.16 292 GLN B CA 1
ATOM 621 C C . GLN B 1 11 ? -17.595 11.320 14.265 1.00 8.39 292 GLN B C 1
ATOM 622 O O . GLN B 1 11 ? -17.104 11.595 15.352 1.00 8.39 292 GLN B O 1
ATOM 628 N N . PRO B 1 12 ? -18.754 11.851 13.853 1.00 7.50 293 PRO B N 1
ATOM 629 C CA . PRO B 1 12 ? -19.498 12.697 14.789 1.00 7.70 293 PRO B CA 1
ATOM 630 C C . PRO B 1 12 ? -19.719 12.042 16.143 1.00 7.88 293 PRO B C 1
ATOM 631 O O . PRO B 1 12 ? -20.023 10.853 16.243 1.00 8.10 293 PRO B O 1
ATOM 635 N N . CYS B 1 13 ? -19.571 12.836 17.198 1.00 8.19 294 CYS B N 1
ATOM 636 C CA . CYS B 1 13 ? -19.698 12.310 18.553 1.00 7.82 294 CYS B CA 1
ATOM 637 C C . CYS B 1 13 ? -19.833 13.446 19.530 1.00 7.83 294 CYS B C 1
ATOM 638 O O . CYS B 1 13 ? -19.570 14.620 19.209 1.00 8.69 294 CYS B O 1
ATOM 641 N N . CYS B 1 14 ? -20.209 13.080 20.745 1.00 7.67 295 CYS B N 1
ATOM 642 C CA . CYS B 1 14 ? -20.482 14.064 21.778 1.00 8.77 295 CYS B CA 1
ATOM 643 C C . CYS B 1 14 ? -20.194 13.471 23.147 1.00 8.87 295 CYS B C 1
ATOM 644 O O . CYS B 1 14 ? -20.168 12.246 23.296 1.00 10.60 295 CYS B O 1
ATOM 647 N N . ARG B 1 15 ? -19.964 14.328 24.139 1.00 9.03 296 ARG B N 1
ATOM 648 C CA . ARG B 1 15 ? -19.723 13.887 25.504 1.00 9.76 296 ARG B CA 1
ATOM 649 C C . ARG B 1 15 ? -20.939 14.177 26.353 1.00 9.46 296 ARG B C 1
ATOM 650 O O . ARG B 1 15 ? -21.452 15.309 26.353 1.00 10.05 296 ARG B O 1
ATOM 658 N N . ALA B 1 16 ? -21.412 13.173 27.090 1.00 8.96 297 ALA B N 1
ATOM 659 C CA . ALA B 1 16 ? -22.505 13.394 28.040 1.00 8.79 297 ALA B CA 1
ATOM 660 C C . ALA B 1 16 ? -22.048 14.298 29.178 1.00 9.18 297 ALA B C 1
ATOM 661 O O . ALA B 1 16 ? -21.023 14.032 29.823 1.00 9.83 297 ALA B O 1
ATOM 663 N N . LEU B 1 17 ? -22.804 15.357 29.428 1.00 9.14 298 LEU B N 1
ATOM 664 C CA . LEU B 1 17 ? -22.496 16.259 30.548 1.00 9.52 298 LEU B CA 1
ATOM 665 C C . LEU B 1 17 ? -23.228 15.885 31.833 1.00 9.28 298 LEU B C 1
ATOM 666 O O . LEU B 1 17 ? -22.894 16.384 32.904 1.00 10.21 298 LEU B O 1
ATOM 671 N N . TYR B 1 18 ? -24.237 15.026 31.705 1.00 8.99 299 TYR B N 1
ATOM 672 C CA . TYR B 1 18 ? -25.078 14.590 32.837 1.00 9.08 299 TYR B CA 1
ATOM 673 C C . TYR B 1 18 ? -25.541 13.182 32.543 1.00 9.26 299 TYR B C 1
ATOM 674 O O . TYR B 1 18 ? -25.513 12.740 31.387 1.00 9.39 299 TYR B O 1
ATOM 683 N N . ASP B 1 19 ? -25.980 12.460 33.575 1.00 9.18 300 ASP B N 1
ATOM 684 C CA . ASP B 1 19 ? -26.631 11.164 33.345 1.00 9.11 300 ASP B CA 1
ATOM 685 C C . ASP B 1 19 ? -27.956 11.378 32.604 1.00 9.88 300 ASP B C 1
ATOM 686 O O . ASP B 1 19 ? -28.641 12.393 32.794 1.00 11.03 300 ASP B O 1
ATOM 691 N N . PHE B 1 20 ? -28.352 10.404 31.796 1.00 9.79 301 PHE B N 1
ATOM 692 C CA . PHE B 1 20 ? -29.679 10.416 31.180 1.00 10.20 301 PHE B CA 1
ATOM 693 C C . PHE B 1 20 ? -30.216 9.011 31.286 1.00 11.39 301 PHE B C 1
ATOM 694 O O . PHE B 1 20 ? -29.650 8.092 30.696 1.00 11.25 301 PHE B O 1
ATOM 702 N N . GLU B 1 21 ? -31.259 8.827 32.079 1.00 13.54 302 GLU B N 1
ATOM 703 C CA . GLU B 1 21 ? -31.796 7.484 32.245 1.00 14.91 302 GLU B CA 1
ATOM 704 C C . GLU B 1 21 ? -32.939 7.333 31.250 1.00 16.90 302 GLU B C 1
ATOM 705 O O . GLU B 1 21 ? -33.785 8.241 31.105 1.00 17.66 302 GLU B O 1
ATOM 711 N N A PRO B 1 22 ? -32.992 6.205 30.524 0.50 16.81 303 PRO B N 1
ATOM 712 N N B PRO B 1 22 ? -32.921 6.210 30.526 0.50 17.29 303 PRO B N 1
ATOM 713 C CA A PRO B 1 22 ? -33.969 6.087 29.430 0.50 17.70 303 PRO B CA 1
ATOM 714 C CA B PRO B 1 22 ? -34.006 5.942 29.630 0.50 18.44 303 PRO B CA 1
ATOM 715 C C A PRO B 1 22 ? -35.350 5.570 29.870 0.50 19.26 303 PRO B C 1
ATOM 716 C C B PRO B 1 22 ? -35.213 5.674 30.505 0.50 19.81 303 PRO B C 1
ATOM 717 O O A PRO B 1 22 ? -35.615 4.368 29.767 0.50 19.59 303 PRO B O 1
ATOM 718 O O B PRO B 1 22 ? -35.203 4.836 31.404 0.50 20.76 303 PRO B O 1
ATOM 725 N N . GLU B 1 23 ? -36.219 6.480 30.309 1.00 20.92 304 GLU B N 1
ATOM 726 C CA A GLU B 1 23 ? -37.469 6.104 30.954 0.50 22.38 304 GLU B CA 1
ATOM 727 C CA B GLU B 1 23 ? -37.485 6.178 30.963 0.50 22.55 304 GLU B CA 1
ATOM 728 C C . GLU B 1 23 ? -38.555 5.898 29.915 1.00 23.20 304 GLU B C 1
ATOM 729 O O . GLU B 1 23 ? -39.639 5.414 30.236 1.00 24.30 304 GLU B O 1
ATOM 740 N N . ASN B 1 24 ? -38.248 6.218 28.665 1.00 23.24 305 ASN B N 1
ATOM 741 C CA . ASN B 1 24 ? -39.200 6.036 27.593 1.00 23.27 305 ASN B CA 1
ATOM 742 C C . ASN B 1 24 ? -38.631 5.209 26.451 1.00 23.21 305 ASN B C 1
ATOM 743 O O . ASN B 1 24 ? -37.408 5.217 26.193 1.00 22.27 305 ASN B O 1
ATOM 748 N N A GLU B 1 25 ? -39.522 4.522 25.744 0.50 22.85 306 GLU B N 1
ATOM 749 N N B GLU B 1 25 ? -39.501 4.471 25.773 0.50 23.09 306 GLU B N 1
ATOM 750 C CA A GLU B 1 25 ? -39.143 3.634 24.650 0.50 22.17 306 GLU B CA 1
ATOM 751 C CA B GLU B 1 25 ? -39.052 3.556 24.733 0.50 22.43 306 GLU B CA 1
ATOM 752 C C A GLU B 1 25 ? -38.319 4.370 23.601 0.50 21.13 306 GLU B C 1
ATOM 753 C C B GLU B 1 25 ? -38.362 4.294 23.584 0.50 21.37 306 GLU B C 1
ATOM 754 O O A GLU B 1 25 ? -38.638 5.513 23.247 0.50 21.50 306 GLU B O 1
ATOM 755 O O B GLU B 1 25 ? -38.805 5.363 23.153 0.50 21.77 306 GLU B O 1
ATOM 766 N N . GLY B 1 26 ? -37.244 3.728 23.142 1.00 19.79 307 GLY B N 1
ATOM 767 C CA . GLY B 1 26 ? -36.427 4.315 22.067 1.00 17.27 307 GLY B CA 1
ATOM 768 C C . GLY B 1 26 ? -35.280 5.214 22.503 1.00 15.22 307 GLY B C 1
ATOM 769 O O . GLY B 1 26 ? -34.481 5.618 21.671 1.00 14.76 307 GLY B O 1
ATOM 770 N N . GLU B 1 27 ? -35.211 5.524 23.791 1.00 13.49 308 GLU B N 1
ATOM 771 C CA . GLU B 1 27 ? -34.165 6.410 24.322 1.00 12.73 308 GLU B CA 1
ATOM 772 C C . GLU B 1 27 ? -32.866 5.661 24.536 1.00 11.74 308 GLU B C 1
ATOM 773 O O . GLU B 1 27 ? -32.868 4.460 24.885 1.00 13.49 308 GLU B O 1
ATOM 779 N N . LEU B 1 28 ? -31.764 6.371 24.312 1.00 10.51 309 LEU B N 1
ATOM 780 C CA . LEU B 1 28 ? -30.430 5.878 24.615 1.00 9.95 309 LEU B CA 1
ATOM 781 C C . LEU B 1 28 ? -29.965 6.497 25.930 1.00 9.57 309 LEU B C 1
ATOM 782 O O . LEU B 1 28 ? -29.752 7.701 26.018 1.00 11.01 309 LEU B O 1
ATOM 787 N N . GLY B 1 29 ? -29.772 5.662 26.932 1.00 10.31 310 GLY B N 1
ATOM 788 C CA . GLY B 1 29 ? -29.302 6.112 28.230 1.00 10.15 310 GLY B CA 1
ATOM 789 C C . GLY B 1 29 ? -27.793 6.209 28.252 1.00 9.57 310 GLY B C 1
ATOM 790 O O . GLY B 1 29 ? -27.080 5.602 27.424 1.00 9.99 310 GLY B O 1
ATOM 791 N N . PHE B 1 30 ? -27.291 6.963 29.222 1.00 9.21 311 PHE B N 1
ATOM 792 C CA . PHE B 1 30 ? -25.867 7.134 29.402 1.00 9.13 311 PHE B CA 1
ATOM 793 C C . PHE B 1 30 ? -25.566 7.794 30.728 1.00 8.81 311 PHE B C 1
ATOM 794 O O . PHE B 1 30 ? -26.458 8.311 31.417 1.00 9.42 311 PHE B O 1
ATOM 802 N N . LYS B 1 31 ? -24.285 7.746 31.071 1.00 9.00 312 LYS B N 1
ATOM 803 C CA . LYS B 1 31 ? -23.802 8.421 32.265 1.00 10.00 312 LYS B CA 1
ATOM 804 C C . LYS B 1 31 ? -22.923 9.610 31.907 1.00 9.29 312 LYS B C 1
ATOM 805 O O . LYS B 1 31 ? -22.252 9.625 30.862 1.00 9.84 312 LYS B O 1
ATOM 811 N N . GLU B 1 32 ? -22.876 10.589 32.807 1.00 9.51 313 GLU B N 1
ATOM 812 C CA . GLU B 1 32 ? -21.946 11.705 32.642 1.00 9.96 313 GLU B CA 1
ATOM 813 C C . GLU B 1 32 ? -20.550 11.200 32.259 1.00 9.82 313 GLU B C 1
ATOM 814 O O . GLU B 1 32 ? -20.020 10.253 32.883 1.00 10.77 313 GLU B O 1
ATOM 820 N N . GLY B 1 33 ? -19.962 11.848 31.259 1.00 9.92 314 GLY B N 1
ATOM 821 C CA . GLY B 1 33 ? -18.609 11.518 30.788 1.00 10.84 314 GLY B CA 1
ATOM 822 C C . GLY B 1 33 ? -18.555 10.540 29.621 1.00 10.30 314 GLY B C 1
ATOM 823 O O . GLY B 1 33 ? -17.535 10.452 28.943 1.00 12.06 314 GLY B O 1
ATOM 824 N N . ASP B 1 34 ? -19.648 9.813 29.371 1.00 9.53 315 ASP B N 1
ATOM 825 C CA . ASP B 1 34 ? -19.674 8.850 28.274 1.00 9.49 315 ASP B CA 1
ATOM 826 C C . ASP B 1 34 ? -19.512 9.576 26.947 1.00 9.33 315 ASP B C 1
ATOM 827 O O . ASP B 1 34 ? -20.068 10.664 26.737 1.00 9.52 315 ASP B O 1
ATOM 832 N N . ILE B 1 35 ? -18.772 8.957 26.031 1.00 9.65 316 ILE B N 1
ATOM 833 C CA A ILE B 1 35 ? -18.642 9.485 24.676 0.20 9.39 316 ILE B CA 1
ATOM 834 C CA B ILE B 1 35 ? -18.634 9.478 24.666 0.80 9.49 316 ILE B CA 1
ATOM 835 C C . ILE B 1 35 ? -19.587 8.725 23.750 1.00 8.89 316 ILE B C 1
ATOM 836 O O . ILE B 1 35 ? -19.416 7.526 23.515 1.00 9.39 316 ILE B O 1
ATOM 845 N N . ILE B 1 36 ? -20.588 9.454 23.266 1.00 8.27 317 ILE B N 1
ATOM 846 C CA A ILE B 1 36 ? -21.666 8.899 22.473 0.80 7.87 317 ILE B CA 1
ATOM 847 C CA B ILE B 1 36 ? -21.684 8.937 22.462 0.20 8.30 317 ILE B CA 1
ATOM 848 C C . ILE B 1 36 ? -21.363 9.120 20.991 1.00 7.93 317 ILE B C 1
ATOM 849 O O . ILE B 1 36 ? -20.984 10.222 20.573 1.00 8.45 317 ILE B O 1
ATOM 858 N N . THR B 1 37 ? -21.547 8.065 20.195 1.00 7.99 318 THR B N 1
ATOM 859 C CA . THR B 1 37 ? -21.437 8.191 18.742 1.00 7.49 318 THR B CA 1
ATOM 860 C C . THR B 1 37 ? 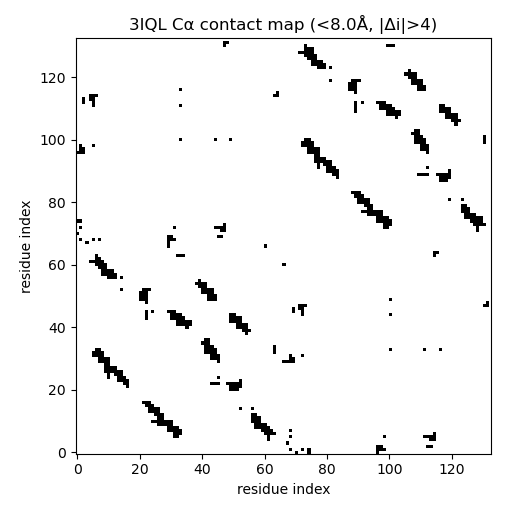-22.687 8.916 18.236 1.00 7.59 31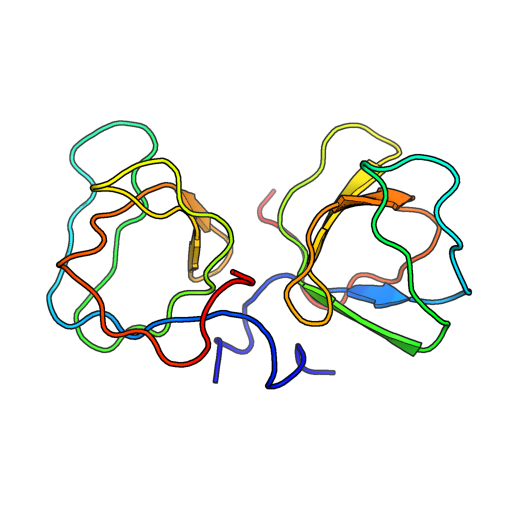8 THR B C 1
ATOM 861 O O . THR B 1 37 ? -23.814 8.456 18.476 1.00 8.99 318 THR B O 1
ATOM 865 N N . LEU B 1 38 ? -22.498 10.034 17.532 1.00 8.09 319 LEU B N 1
ATOM 866 C CA . LEU B 1 38 ? -23.637 10.807 17.100 1.00 8.89 319 LEU B CA 1
ATOM 867 C C . LEU B 1 38 ? -24.036 10.357 15.695 1.00 8.59 319 LEU B C 1
ATOM 868 O O . LEU B 1 38 ? -23.167 10.286 14.807 1.00 9.90 319 LEU B O 1
ATOM 873 N N . THR B 1 39 ? -25.326 10.070 15.486 1.00 8.78 320 THR B N 1
ATOM 874 C CA . THR B 1 39 ? -25.744 9.549 14.163 1.00 9.08 320 THR B CA 1
ATOM 875 C C . THR B 1 39 ? -26.780 10.425 13.434 1.00 9.92 320 THR B C 1
ATOM 876 O O . THR B 1 39 ? -26.889 10.349 12.232 1.00 11.20 320 THR B O 1
ATOM 880 N N . ASN B 1 40 ? -27.521 11.269 14.145 1.00 9.90 321 ASN B N 1
ATOM 881 C CA . ASN B 1 40 ? -28.577 12.067 13.512 1.00 10.72 321 ASN B CA 1
ATOM 882 C C . ASN B 1 40 ? -29.060 13.144 14.446 1.00 10.26 321 ASN B C 1
ATOM 883 O O . ASN B 1 40 ? -28.933 13.008 15.657 1.00 10.66 321 ASN B O 1
ATOM 888 N N . GLN B 1 41 ? -29.648 14.189 13.878 1.00 11.01 322 GLN B N 1
ATOM 889 C CA . GLN B 1 41 ? -30.420 15.135 14.663 1.00 12.02 322 GLN B CA 1
ATOM 890 C C . GLN B 1 41 ? -31.862 15.038 14.211 1.00 12.92 322 GLN B C 1
ATOM 891 O O . GLN B 1 41 ? -32.172 15.229 13.021 1.00 14.61 322 GLN B O 1
ATOM 897 N N . ILE B 1 42 ? -32.747 14.717 15.145 1.00 13.49 323 ILE B N 1
ATOM 898 C CA . ILE B 1 42 ? -34.168 14.513 14.802 1.00 15.34 323 ILE B CA 1
ATOM 899 C C . ILE B 1 42 ? -34.897 15.833 14.634 1.00 16.37 323 ILE B C 1
ATOM 900 O O . ILE B 1 42 ? -35.647 16.035 13.668 1.00 17.57 323 ILE B O 1
ATOM 905 N N . ASP B 1 43 ? -34.716 16.720 15.594 1.00 16.29 324 ASP B N 1
ATOM 906 C CA . ASP B 1 43 ? -35.436 17.977 15.619 1.00 16.70 324 ASP B CA 1
ATOM 907 C C . ASP B 1 43 ? -34.653 18.954 16.465 1.00 17.17 324 ASP B C 1
ATOM 908 O O . ASP B 1 43 ? -33.470 18.763 16.711 1.00 16.43 324 ASP B O 1
ATOM 913 N N . GLU B 1 44 ? -35.328 19.982 16.963 1.00 17.89 325 GLU B N 1
ATOM 914 C CA A GLU B 1 44 ? -34.733 21.044 17.759 0.50 18.29 325 GLU B CA 1
ATOM 915 C CA B GLU B 1 44 ? -34.616 21.010 17.722 0.50 18.71 325 GLU B CA 1
ATOM 916 C C . GLU B 1 44 ? -34.256 20.558 19.137 1.00 17.80 325 GLU B C 1
ATOM 917 O O . GLU B 1 44 ? -33.518 21.267 19.837 1.00 18.85 325 GLU B O 1
ATOM 928 N N . ASN B 1 45 ? -34.735 19.379 19.543 1.00 16.48 326 ASN B N 1
ATOM 929 C CA . ASN B 1 45 ? -34.517 18.906 20.910 1.00 16.05 326 ASN B CA 1
ATOM 930 C C . ASN B 1 45 ? -33.784 17.591 21.095 1.00 14.16 326 ASN B C 1
ATOM 931 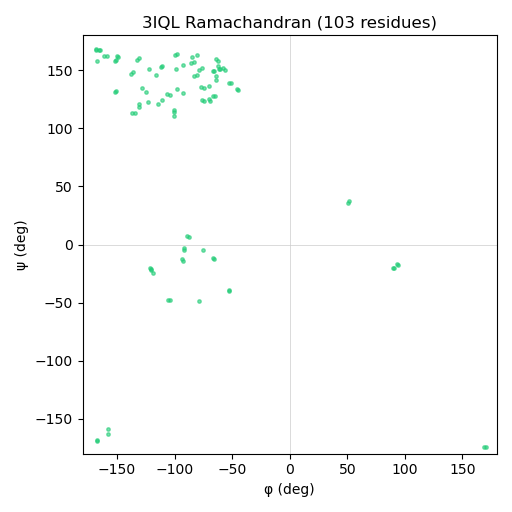O O . ASN B 1 45 ? -33.210 17.366 22.159 1.00 13.89 326 ASN B O 1
ATOM 936 N N . TRP B 1 46 ? -33.777 16.748 20.064 1.00 12.90 327 TRP B N 1
ATOM 937 C CA . TRP B 1 46 ? -33.302 15.372 20.189 1.00 12.26 327 TRP B CA 1
ATOM 938 C C . TRP B 1 46 ? -32.260 14.983 19.143 1.00 10.50 327 TRP B C 1
ATOM 939 O O . TRP B 1 46 ? -32.428 15.280 17.952 1.00 10.97 327 TRP B O 1
ATOM 950 N N . TYR B 1 47 ? -31.197 14.317 19.605 1.00 9.74 328 TYR B N 1
ATOM 951 C CA . TYR B 1 47 ? -30.269 13.591 18.753 1.00 9.10 328 TYR B CA 1
ATOM 952 C C . TYR B 1 47 ? -30.582 12.114 18.763 1.00 8.94 328 TYR B C 1
ATOM 953 O O . TYR B 1 47 ? -31.263 11.596 19.660 1.00 9.93 328 TYR B O 1
ATOM 962 N N . GLU B 1 48 ? -30.036 11.425 17.767 1.00 8.57 329 GLU B N 1
ATOM 963 C CA A GLU B 1 48 ? -29.905 9.972 17.848 0.70 9.23 329 GLU B CA 1
ATOM 964 C CA B GLU B 1 48 ? -29.922 9.974 17.758 0.30 9.71 329 GLU B CA 1
ATOM 965 C C . GLU B 1 48 ? -28.434 9.629 17.849 1.00 8.20 329 GLU B C 1
ATOM 966 O O . GLU B 1 48 ? -27.592 10.358 17.281 1.00 8.53 329 GLU B O 1
ATOM 977 N N . GLY B 1 49 ? -28.109 8.505 18.484 1.00 8.31 330 GLY B N 1
ATOM 978 C CA . GLY B 1 49 ? -26.726 8.098 18.546 1.00 8.53 330 GLY B CA 1
ATOM 979 C C . GLY B 1 49 ? -26.585 6.684 19.025 1.00 7.61 330 GLY B C 1
ATOM 980 O O . GLY B 1 49 ? 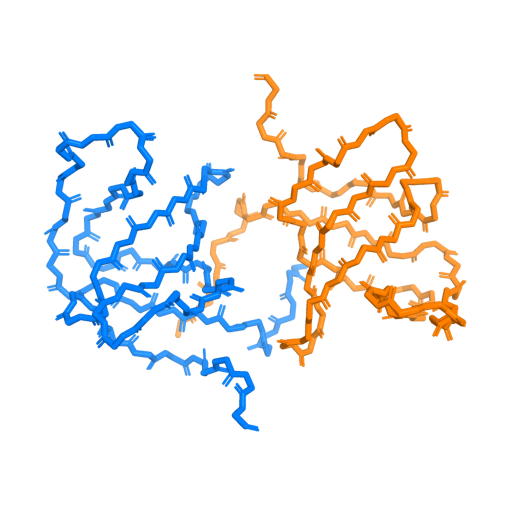-27.569 5.941 19.089 1.00 8.78 330 GLY B O 1
ATOM 981 N N . MET B 1 50 ? -25.344 6.312 19.340 1.00 6.81 331 MET B N 1
ATOM 982 C CA . MET B 1 50 ? -25.028 4.956 19.784 1.00 7.19 331 MET B CA 1
ATOM 983 C C . MET B 1 50 ? -24.050 4.995 20.929 1.00 7.41 331 MET B C 1
ATOM 984 O O . MET B 1 50 ? -23.207 5.866 21.013 1.00 7.93 331 MET B O 1
ATOM 989 N N . LEU B 1 51 ? -24.184 4.028 21.829 1.00 7.17 332 LEU B N 1
ATOM 990 C CA . LEU B 1 51 ? -23.230 3.875 22.903 1.00 6.75 332 LEU B CA 1
ATOM 991 C C . LEU B 1 51 ? -23.212 2.372 23.265 1.00 7.52 332 LEU B C 1
ATOM 992 O O . LEU B 1 51 ? -24.274 1.762 23.447 1.00 8.21 332 LEU B O 1
ATOM 997 N N . HIS B 1 52 ? -22.005 1.807 23.367 1.00 7.87 333 HIS B N 1
ATOM 998 C CA . HIS B 1 52 ? -21.826 0.379 23.693 1.00 7.66 333 HIS B CA 1
ATOM 999 C C . HIS B 1 52 ? -22.679 -0.477 22.782 1.00 8.26 333 HIS B C 1
ATOM 1000 O O . HIS B 1 52 ? -23.182 -1.531 23.215 1.00 9.57 333 HIS B O 1
ATOM 1007 N N . GLY B 1 53 ? -22.824 -0.065 21.516 1.00 7.87 334 GLY B N 1
ATOM 1008 C CA . GLY B 1 53 ? -23.541 -0.886 20.538 1.00 8.64 334 GLY B CA 1
ATOM 1009 C C . GLY B 1 53 ? -25.038 -0.612 20.425 1.00 8.20 334 GLY B C 1
ATOM 1010 O O . GLY B 1 53 ? -25.665 -1.008 19.433 1.00 9.63 334 GLY B O 1
ATOM 1011 N N . GLN B 1 54 ? -25.625 0.008 21.459 1.00 8.33 335 GLN B N 1
ATOM 1012 C CA . GLN B 1 54 ? -27.058 0.309 21.463 1.00 8.25 335 GLN B CA 1
ATOM 1013 C C . GLN B 1 54 ? -27.319 1.627 20.756 1.00 8.62 335 GLN B C 1
ATOM 1014 O O . GLN B 1 54 ? -26.433 2.483 20.696 1.00 9.69 335 GLN B O 1
ATOM 1020 N N . SER B 1 55 ? -28.542 1.771 20.268 1.00 9.59 336 SER B N 1
ATOM 1021 C CA . SER B 1 55 ? -28.986 2.971 19.565 1.00 10.29 336 SER B CA 1
ATOM 1022 C C . SER B 1 55 ? -30.181 3.593 20.220 1.00 10.80 336 SER B C 1
ATOM 1023 O O . SER B 1 55 ? -31.019 2.884 20.802 1.00 12.02 336 SER B O 1
ATOM 1026 N N . GLY B 1 56 ? -30.304 4.906 20.079 1.00 9.63 337 GLY B N 1
ATOM 1027 C CA . GLY B 1 56 ? -31.547 5.542 20.495 1.00 10.34 337 GLY B CA 1
ATOM 1028 C C . GLY B 1 56 ? -31.412 7.043 20.523 1.00 9.94 337 GLY B C 1
ATOM 1029 O O . GLY B 1 56 ? -30.380 7.585 20.146 1.00 10.06 337 GLY B O 1
ATOM 1030 N N . PHE B 1 57 ? -32.469 7.679 21.017 1.00 10.20 338 PHE B N 1
ATOM 1031 C CA A PHE B 1 57 ? -32.509 9.137 21.019 0.60 9.86 338 PHE B CA 1
ATOM 1032 C CA B PHE B 1 57 ? -32.628 9.137 21.042 0.40 10.44 338 PHE B CA 1
ATOM 1033 C C . PHE B 1 57 ? -32.270 9.713 22.404 1.00 9.71 338 PHE B C 1
ATOM 1034 O O . PHE B 1 57 ? -32.449 9.047 23.414 1.00 9.79 338 PHE B O 1
ATOM 1049 N N . PHE B 1 58 ? -31.813 10.965 22.436 1.00 9.19 339 PHE B N 1
ATOM 1050 C CA . PHE B 1 58 ? -31.458 11.600 23.711 1.00 9.75 339 PHE B CA 1
ATOM 1051 C C . PHE B 1 58 ? -31.417 13.106 23.517 1.00 8.76 339 PHE B C 1
ATOM 1052 O O . PHE B 1 58 ? -31.356 13.573 22.385 1.00 9.64 339 PHE B O 1
ATOM 1060 N N . PRO B 1 59 ? -31.472 13.869 24.620 1.00 9.25 340 PRO B N 1
ATOM 1061 C CA . PRO B 1 59 ? -31.601 15.311 24.464 1.00 9.71 340 PRO B CA 1
ATOM 1062 C C . PRO B 1 59 ? -30.316 16.005 24.022 1.00 9.30 340 PRO B C 1
ATOM 1063 O O . PRO B 1 59 ? -29.240 15.792 24.601 1.00 9.77 340 PRO B O 1
ATOM 1067 N N . ILE B 1 60 ? -30.453 16.900 23.044 1.00 9.06 341 ILE B N 1
ATOM 1068 C CA . ILE B 1 60 ? -29.360 17.765 22.622 1.00 10.03 341 ILE B CA 1
ATOM 1069 C C . ILE B 1 60 ? -28.732 18.518 23.805 1.00 9.81 341 ILE B C 1
ATOM 1070 O O . ILE B 1 60 ? -27.490 18.659 23.884 1.00 10.29 341 ILE B O 1
ATOM 1075 N N . ASN B 1 61 ? -29.575 18.977 24.741 1.00 9.90 342 ASN B N 1
ATOM 1076 C CA A ASN B 1 61 ? -29.016 19.814 25.796 0.50 10.60 342 ASN B CA 1
ATOM 1077 C CA B ASN B 1 61 ? -29.132 19.785 25.869 0.50 10.45 342 ASN B CA 1
ATOM 1078 C C . ASN B 1 61 ? -28.288 19.029 26.882 1.00 10.27 342 ASN B C 1
ATOM 1079 O O . ASN B 1 61 ? -27.743 19.629 27.791 1.00 11.08 342 ASN B O 1
ATOM 1088 N N . TYR B 1 62 ? -28.246 17.693 26.760 1.00 9.75 343 TYR B N 1
ATOM 1089 C CA . TYR B 1 62 ? -27.522 16.876 27.743 1.00 9.19 343 TYR B CA 1
ATOM 1090 C C . TYR B 1 62 ? -26.075 16.611 27.375 1.00 9.14 343 TYR B C 1
ATOM 1091 O O . TYR B 1 62 ? -25.361 15.961 28.128 1.00 9.17 343 TYR B O 1
ATOM 1100 N N . VAL B 1 63 ? -25.642 17.078 26.196 1.00 8.28 344 VAL B N 1
ATOM 1101 C CA . VAL B 1 63 ? -24.322 16.687 25.657 1.00 9.01 344 VAL B CA 1
ATOM 1102 C C . VAL B 1 63 ? -23.539 17.878 25.155 1.00 8.88 344 VAL B C 1
ATOM 1103 O O . VAL B 1 63 ? -24.095 18.945 24.882 1.00 9.58 344 VAL B O 1
ATOM 1107 N N . GLU B 1 64 ? -22.232 17.680 25.069 1.00 9.21 345 GLU B N 1
ATOM 1108 C CA . GLU B 1 64 ? -21.347 18.645 24.424 1.00 11.05 345 GLU B CA 1
ATOM 1109 C C . GLU B 1 64 ? -20.831 18.030 23.126 1.00 9.97 345 GLU B C 1
ATOM 1110 O O . GLU B 1 64 ? -20.214 16.969 23.145 1.00 9.79 345 GLU B O 1
ATOM 1116 N N . ILE B 1 65 ? -21.041 18.715 22.015 1.00 10.08 346 ILE B N 1
ATOM 1117 C CA A ILE B 1 65 ? -20.534 18.241 20.721 0.40 10.33 346 ILE B CA 1
ATOM 1118 C CA B ILE B 1 65 ? -20.551 18.211 20.737 0.60 10.23 346 ILE B CA 1
ATOM 1119 C C . ILE B 1 65 ? -19.017 18.215 20.719 1.00 10.48 346 ILE B C 1
ATOM 1120 O O . ILE B 1 65 ? -18.347 19.214 21.109 1.00 12.67 346 ILE B O 1
ATOM 1129 N N . LEU B 1 66 ? -18.443 17.100 20.269 1.00 10.81 347 LEU B N 1
ATOM 1130 C CA . LEU B 1 66 ? -16.986 17.000 20.069 1.00 10.52 347 LEU B CA 1
ATOM 1131 C C . LEU B 1 66 ? -16.668 17.085 18.580 1.00 10.70 347 LEU B C 1
ATOM 1132 O O . LEU B 1 66 ? -15.818 17.863 18.159 1.00 12.13 347 LEU B O 1
ATOM 1137 N N . VAL B 1 67 ? -17.403 16.315 17.779 1.00 9.93 348 VAL B N 1
ATOM 1138 C CA . VAL B 1 67 ? -17.340 16.383 16.307 1.00 10.16 348 VAL B CA 1
ATOM 1139 C C . VAL B 1 67 ? -18.774 16.480 15.827 1.00 9.71 348 VAL B C 1
ATOM 1140 O O . VAL B 1 67 ? -19.586 15.573 16.094 1.00 9.39 348 VAL B O 1
ATOM 1144 N N . ALA B 1 68 ? -19.108 17.582 15.142 1.00 10.12 349 ALA B N 1
ATOM 1145 C CA . ALA B 1 68 ? -20.468 17.846 14.732 1.00 10.09 349 ALA B CA 1
ATOM 1146 C C . ALA B 1 68 ? -20.881 17.002 13.529 1.00 9.31 349 ALA B C 1
ATOM 1147 O O . ALA B 1 68 ? -20.038 16.653 12.677 1.00 9.82 349 ALA B O 1
ATOM 1149 N N . LEU B 1 69 ? -22.189 16.727 13.442 1.00 10.28 350 LEU B N 1
ATOM 1150 C CA . LEU B 1 69 ? -22.779 16.207 12.214 1.00 10.60 350 LEU B CA 1
ATOM 1151 C C . LEU B 1 69 ? -22.640 17.247 11.106 1.00 11.16 350 LEU B C 1
ATOM 1152 O O . LEU B 1 69 ? -22.472 18.437 11.394 1.00 11.75 350 LEU B O 1
ATOM 1157 N N . PRO B 1 70 ? -22.736 16.809 9.835 1.00 11.54 351 PRO B N 1
ATOM 1158 C CA . PRO B 1 70 ? -22.671 17.783 8.738 1.00 11.62 351 PRO B CA 1
ATOM 1159 C C . PRO B 1 70 ? -23.773 18.820 8.900 1.00 13.50 351 PRO B C 1
ATOM 1160 O O . PRO B 1 70 ? -24.837 18.519 9.441 1.00 14.00 351 PRO B O 1
ATOM 1164 N N . HIS B 1 71 ? -23.516 20.022 8.393 1.00 14.81 352 HIS B N 1
ATOM 1165 C CA . HIS B 1 71 ? -24.502 21.102 8.407 1.00 16.79 352 HIS B CA 1
ATOM 1166 C C . HIS B 1 71 ? -24.595 21.659 6.996 1.00 18.76 352 HIS B C 1
ATOM 1167 O O . HIS B 1 71 ? -23.825 21.338 6.081 1.00 21.31 352 HIS B O 1
#

Foldseek 3Di:
DPDPQQKKWFFQAWDDDPDPQADTDGGGFIWGWDAADDPFWTWTDDPRDIHIDGPVRTGTPHDDDD/DDDDPQQKKWFFQAWDDDPDPFADTDGGGFIWGWDADDDPFWTWTDGPRDIGIDGPVRIGIPHDDDD